Protein AF-A0A530L5S9-F1 (afdb_monomer)

pLDDT: mean 82.04, std 13.17, range [48.72, 95.69]

Secondary structure (DSSP, 8-state):
-HHHHHHHHHHHHHHHHHHHHHHHHHHTTTS---HHHHHHHHHHHHHHHHHHHHHHHHHHHHH---TTS-STT--

Solvent-accessible surface area (backbone atoms only — not comparable to full-atom values): 4285 Å² total; per-residue (Å²): 109,71,69,60,51,52,51,55,56,48,58,66,51,50,54,58,54,54,51,50,53,53,46,39,42,63,62,32,73,71,50,86,65,50,74,64,38,54,52,50,49,52,50,51,52,53,53,50,52,49,50,53,49,50,51,54,46,50,55,51,43,61,63,42,52,58,90,83,64,54,17,87,75,67,122

Sequence (75 aa):
MLGALGVVYGDIGTSPIYAFREALVASSGGEVANRGDILGVLSLIIWSLTIIVTIKYIMFVLRADNRGEGGVLSL

Foldseek 3Di:
DVVVVVVVVVVVPVVVVVVLVVQLCVQCVNDDRDPCSNVVSVVVVVVVVCVVCVVVCCCVQQVPQDVPQTGPPPD

Radius of gyration: 18.56 Å; Cα contacts (8 Å, |Δi|>4): 36; chains: 1; bounding box: 40×27×46 Å

Structure (mmCIF, N/CA/C/O backbone):
data_AF-A0A530L5S9-F1
#
_entry.id   AF-A0A530L5S9-F1
#
loop_
_atom_site.group_PDB
_atom_site.id
_atom_site.type_symbol
_atom_site.label_atom_id
_atom_site.label_alt_id
_atom_site.label_comp_id
_atom_site.label_asym_id
_atom_site.label_entity_id
_atom_site.label_seq_id
_atom_site.pdbx_PDB_ins_code
_atom_site.Cartn_x
_atom_site.Cartn_y
_atom_site.Cartn_z
_atom_site.occupancy
_atom_site.B_iso_or_equiv
_atom_site.auth_seq_id
_atom_site.auth_comp_id
_atom_site.auth_asym_id
_atom_site.auth_atom_id
_atom_site.pdbx_PDB_model_num
ATOM 1 N N . MET A 1 1 ? 8.286 14.979 21.580 1.00 62.94 1 MET A N 1
ATOM 2 C CA . MET A 1 1 ? 7.188 14.158 21.012 1.00 62.94 1 MET A CA 1
ATOM 3 C C . MET A 1 1 ? 7.126 14.210 19.485 1.00 62.94 1 MET A C 1
ATOM 5 O O . MET A 1 1 ? 7.076 13.146 18.890 1.00 62.94 1 MET A O 1
ATOM 9 N N . LEU A 1 2 ? 7.203 15.384 18.839 1.00 75.00 2 LEU A N 1
ATOM 10 C CA . LEU A 1 2 ? 7.154 15.504 17.365 1.00 75.00 2 LEU A CA 1
ATOM 11 C C . LEU A 1 2 ? 8.197 14.643 16.621 1.00 75.00 2 LEU A C 1
ATOM 13 O O . LEU A 1 2 ? 7.854 13.987 15.644 1.00 75.00 2 LEU A O 1
ATOM 17 N N . GLY A 1 3 ? 9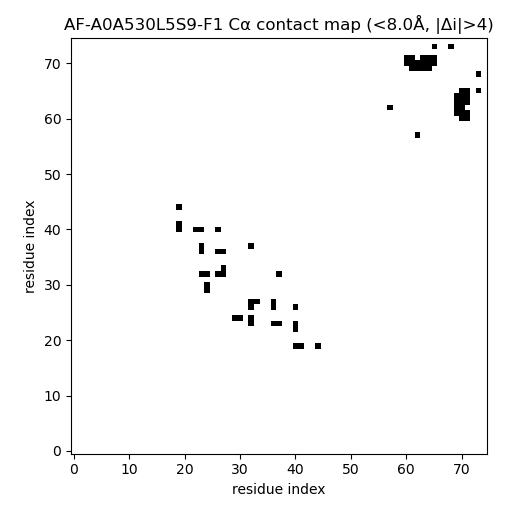.436 14.568 17.124 1.00 81.19 3 GLY A N 1
ATOM 18 C CA . GLY A 1 3 ? 10.480 13.721 16.529 1.00 81.19 3 GLY A CA 1
ATOM 19 C C . GLY A 1 3 ? 10.161 12.219 16.557 1.00 81.19 3 GLY A C 1
ATOM 20 O O . GLY A 1 3 ? 10.439 11.524 15.590 1.00 81.19 3 GLY A O 1
ATOM 21 N N . ALA A 1 4 ? 9.509 11.723 17.616 1.00 86.31 4 ALA A N 1
ATOM 22 C CA . ALA A 1 4 ? 9.119 10.313 17.710 1.00 86.31 4 ALA A CA 1
ATOM 23 C C . ALA A 1 4 ? 7.980 9.968 16.736 1.00 86.31 4 ALA A C 1
ATOM 25 O O . ALA A 1 4 ? 8.020 8.923 16.098 1.00 86.31 4 ALA A O 1
ATOM 26 N N . LEU A 1 5 ? 7.006 10.870 16.559 1.00 85.50 5 LEU A N 1
ATOM 27 C CA . LEU A 1 5 ? 5.959 10.708 15.544 1.00 85.50 5 LEU A CA 1
ATOM 28 C C . LEU A 1 5 ? 6.550 10.685 14.130 1.00 85.50 5 LEU A C 1
ATOM 30 O O . LEU A 1 5 ? 6.162 9.842 13.330 1.00 85.50 5 LEU A O 1
ATOM 34 N N . GLY A 1 6 ? 7.518 11.560 13.837 1.00 85.44 6 GLY A N 1
ATOM 35 C CA . GLY A 1 6 ? 8.205 11.583 12.542 1.00 85.44 6 GLY A CA 1
ATOM 36 C C . GLY A 1 6 ? 8.915 10.267 12.213 1.00 85.44 6 GLY A C 1
ATOM 37 O O . GLY A 1 6 ? 8.821 9.794 11.086 1.00 85.44 6 GLY A O 1
ATOM 38 N N . VAL A 1 7 ? 9.557 9.636 13.202 1.00 86.69 7 VAL A N 1
ATOM 39 C CA . VAL A 1 7 ? 10.192 8.318 13.027 1.00 86.69 7 VAL A CA 1
ATOM 40 C C . VAL A 1 7 ? 9.149 7.231 12.757 1.00 86.69 7 VAL A C 1
ATOM 42 O O . VAL A 1 7 ? 9.312 6.463 11.815 1.00 86.69 7 VAL A O 1
ATOM 45 N N . VAL A 1 8 ? 8.054 7.196 13.527 1.00 85.88 8 VAL A N 1
ATOM 46 C CA . VAL A 1 8 ? 6.995 6.181 13.372 1.00 85.88 8 VAL A CA 1
ATOM 47 C C . VAL A 1 8 ? 6.295 6.303 12.018 1.00 85.88 8 VAL A C 1
ATOM 49 O O . VAL A 1 8 ? 6.143 5.311 11.312 1.00 85.88 8 VAL A O 1
ATOM 52 N N . TYR A 1 9 ? 5.900 7.514 11.617 1.00 83.19 9 TYR A N 1
ATOM 53 C CA . TYR A 1 9 ? 5.287 7.726 10.303 1.00 83.19 9 TYR A CA 1
ATOM 54 C C . TYR A 1 9 ? 6.278 7.519 9.151 1.00 83.19 9 TYR A C 1
ATOM 56 O O . TYR A 1 9 ? 5.869 7.085 8.075 1.00 83.19 9 TYR A O 1
ATOM 64 N N . GLY A 1 10 ? 7.570 7.776 9.375 1.00 84.19 10 GLY A N 1
ATOM 65 C CA . GLY A 1 10 ? 8.629 7.453 8.422 1.00 84.19 10 GLY A CA 1
ATOM 66 C C . GLY A 1 10 ? 8.740 5.949 8.169 1.00 84.19 10 GLY 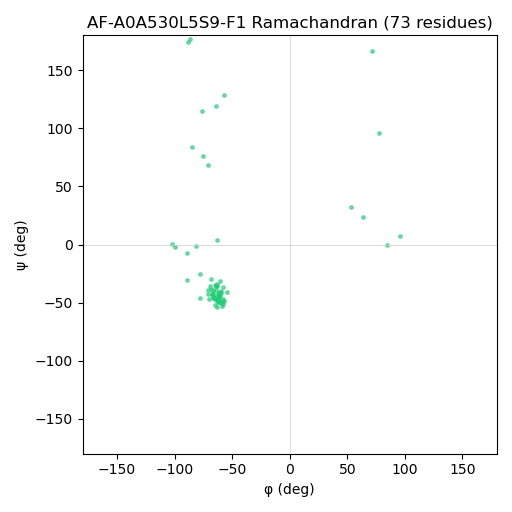A C 1
ATOM 67 O O . GLY A 1 10 ? 8.714 5.526 7.018 1.00 84.19 10 GLY A O 1
ATOM 68 N N . ASP A 1 11 ? 8.788 5.141 9.229 1.00 86.12 11 ASP A N 1
ATOM 69 C CA . ASP A 1 11 ? 8.898 3.676 9.144 1.00 86.12 11 ASP A CA 1
ATOM 70 C C . ASP A 1 11 ? 7.664 3.015 8.491 1.00 86.12 11 ASP A C 1
ATOM 72 O O . ASP A 1 11 ? 7.775 2.076 7.697 1.00 86.12 11 ASP A O 1
ATOM 76 N N . ILE A 1 12 ? 6.473 3.577 8.732 1.00 84.88 12 ILE A N 1
ATOM 77 C CA . ILE A 1 12 ? 5.230 3.157 8.061 1.00 84.88 12 ILE A CA 1
ATOM 78 C C . ILE A 1 12 ? 5.295 3.397 6.542 1.00 84.88 12 ILE A C 1
ATOM 80 O O . ILE A 1 12 ? 4.715 2.632 5.774 1.00 84.88 12 ILE A O 1
ATOM 84 N N . GLY A 1 13 ? 5.970 4.460 6.093 1.00 79.38 13 GLY A N 1
ATOM 85 C CA . GLY A 1 13 ? 6.016 4.853 4.681 1.00 79.38 13 GLY A CA 1
ATOM 86 C C . GLY A 1 13 ? 7.147 4.214 3.870 1.00 79.38 13 GLY A C 1
ATOM 87 O O . GLY A 1 13 ? 6.987 3.984 2.671 1.00 79.38 13 GLY A O 1
ATOM 88 N N . THR A 1 14 ? 8.284 3.901 4.494 1.00 86.31 14 THR A N 1
ATOM 89 C CA . THR A 1 14 ? 9.442 3.313 3.797 1.00 86.31 14 THR A CA 1
ATOM 90 C C . THR A 1 14 ? 9.160 1.894 3.315 1.00 86.31 14 THR A C 1
ATOM 92 O O . THR A 1 14 ? 9.550 1.534 2.204 1.00 86.31 14 THR A O 1
ATOM 95 N N . SER A 1 15 ? 8.440 1.099 4.106 1.00 86.06 15 SER A N 1
ATOM 96 C CA . SER A 1 15 ? 8.135 -0.299 3.791 1.00 86.06 15 SER A CA 1
ATOM 97 C C . SER A 1 15 ? 7.320 -0.470 2.490 1.00 86.06 15 SER A C 1
ATOM 99 O O . SER A 1 15 ? 7.758 -1.246 1.635 1.00 86.06 15 SER A O 1
ATOM 101 N N . PRO A 1 16 ? 6.226 0.284 2.236 1.00 85.00 16 PRO A N 1
ATOM 102 C CA . PRO A 1 16 ? 5.541 0.279 0.943 1.00 85.00 16 PRO A CA 1
ATOM 103 C C . PRO A 1 16 ? 6.421 0.676 -0.244 1.00 85.00 16 PRO A C 1
ATOM 105 O O . PRO A 1 16 ? 6.268 0.108 -1.321 1.00 85.00 16 PRO A O 1
ATOM 108 N N . ILE A 1 17 ? 7.342 1.631 -0.070 1.00 86.94 17 ILE A N 1
ATOM 109 C CA . ILE A 1 17 ? 8.197 2.111 -1.167 1.00 86.94 17 ILE A CA 1
ATOM 110 C C . ILE A 1 17 ? 9.174 1.017 -1.609 1.00 86.94 17 ILE A C 1
ATOM 112 O O . ILE A 1 17 ? 9.325 0.776 -2.808 1.00 86.94 17 ILE A O 1
ATOM 116 N N . TYR A 1 18 ? 9.796 0.314 -0.659 1.00 90.31 18 TYR A N 1
ATOM 117 C CA . TYR A 1 18 ? 10.651 -0.830 -0.983 1.00 90.31 18 TYR A CA 1
ATOM 118 C C . TYR A 1 18 ? 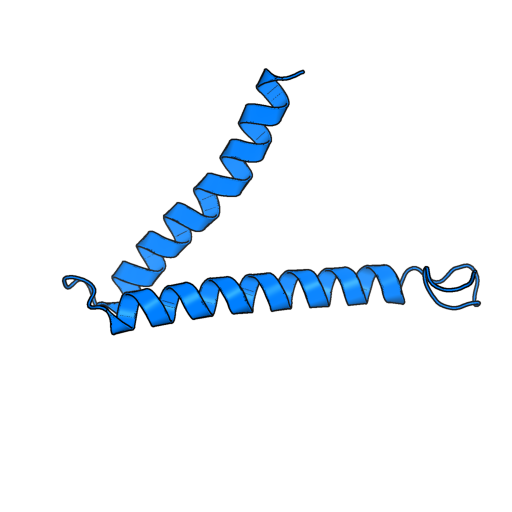9.846 -1.987 -1.575 1.00 90.31 18 TYR A C 1
ATOM 120 O O . TYR A 1 18 ? 10.247 -2.543 -2.594 1.00 90.31 18 TYR A O 1
ATOM 128 N N . ALA A 1 19 ? 8.682 -2.303 -1.001 1.00 90.56 19 ALA A N 1
ATOM 129 C CA . ALA A 1 19 ? 7.811 -3.352 -1.526 1.00 90.56 19 ALA A CA 1
ATOM 130 C C . ALA A 1 19 ? 7.359 -3.061 -2.968 1.00 90.56 19 ALA A C 1
ATOM 132 O O . ALA A 1 19 ? 7.387 -3.953 -3.810 1.00 90.56 19 ALA A O 1
ATOM 133 N N . PHE A 1 20 ? 7.001 -1.810 -3.274 1.00 91.19 20 PHE A N 1
ATOM 134 C CA . PHE A 1 20 ? 6.637 -1.379 -4.623 1.00 91.19 20 PHE A C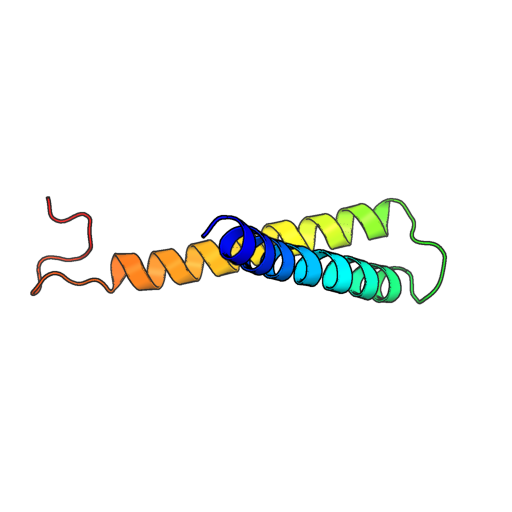A 1
ATOM 135 C C . PHE A 1 20 ? 7.803 -1.524 -5.604 1.00 91.19 20 PHE A C 1
ATOM 137 O O . PHE A 1 20 ? 7.613 -2.036 -6.705 1.00 91.19 20 PHE A O 1
ATOM 144 N N . ARG A 1 21 ? 9.014 -1.122 -5.198 1.00 90.12 21 ARG A N 1
ATOM 145 C CA . ARG A 1 21 ? 10.223 -1.265 -6.019 1.00 90.12 21 ARG A CA 1
ATOM 146 C C . ARG A 1 21 ? 10.502 -2.728 -6.358 1.00 90.12 21 ARG A C 1
ATOM 148 O O . ARG A 1 21 ? 10.697 -3.048 -7.525 1.00 90.12 21 ARG A O 1
ATOM 155 N N . GLU A 1 22 ? 10.512 -3.605 -5.360 1.00 92.50 22 GLU A N 1
ATOM 156 C CA . GLU A 1 22 ? 10.800 -5.027 -5.571 1.00 92.50 22 GLU A CA 1
ATOM 157 C C . GLU A 1 22 ? 9.699 -5.715 -6.386 1.00 92.50 22 GLU A C 1
ATOM 159 O O . GLU A 1 22 ? 9.994 -6.495 -7.290 1.00 92.50 22 GLU A O 1
ATOM 164 N N . ALA A 1 23 ? 8.430 -5.373 -6.146 1.00 92.19 23 ALA A N 1
ATOM 165 C CA . ALA A 1 23 ? 7.317 -5.886 -6.938 1.00 92.19 23 ALA A CA 1
ATOM 166 C C . ALA A 1 23 ? 7.378 -5.423 -8.403 1.00 92.19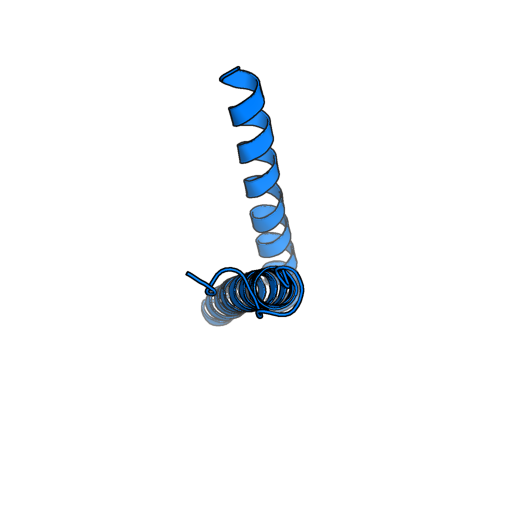 23 ALA A C 1
ATOM 168 O O . ALA A 1 23 ? 7.042 -6.196 -9.298 1.00 92.19 23 ALA A O 1
ATOM 169 N N . LEU A 1 24 ? 7.845 -4.198 -8.665 1.00 93.56 24 LEU A N 1
ATOM 170 C CA . LEU A 1 24 ? 8.073 -3.708 -10.026 1.00 93.56 24 LEU A CA 1
ATOM 171 C C . LEU A 1 24 ? 9.191 -4.461 -10.735 1.00 93.56 24 LEU A C 1
ATOM 173 O O . LEU A 1 24 ? 9.000 -4.862 -11.877 1.00 93.56 24 LEU A O 1
ATOM 177 N N . VAL A 1 25 ? 10.323 -4.681 -10.061 1.00 92.31 25 VAL A N 1
ATOM 178 C CA . VAL A 1 25 ? 11.441 -5.466 -10.611 1.00 92.31 25 VAL A CA 1
ATOM 179 C C . VAL A 1 25 ? 10.996 -6.896 -10.921 1.00 92.31 25 VAL A C 1
ATOM 181 O O . VAL A 1 25 ? 11.349 -7.440 -11.966 1.00 92.31 25 VAL A O 1
ATOM 184 N N . ALA A 1 26 ? 10.186 -7.493 -10.041 1.00 91.38 26 ALA A N 1
ATOM 185 C CA . ALA A 1 26 ? 9.612 -8.815 -10.260 1.00 91.38 26 ALA A CA 1
ATOM 186 C C . ALA A 1 26 ? 8.612 -8.839 -11.432 1.00 91.38 26 ALA A C 1
ATOM 188 O O . ALA A 1 26 ? 8.641 -9.776 -12.226 1.00 91.38 26 ALA A O 1
ATOM 189 N N . SER A 1 27 ? 7.754 -7.818 -11.565 1.00 91.25 27 SER A N 1
ATOM 190 C CA . SER A 1 27 ? 6.763 -7.716 -12.651 1.00 91.25 27 SER A CA 1
ATOM 191 C C . SER A 1 27 ? 7.419 -7.513 -14.014 1.00 91.25 27 SER A C 1
ATOM 193 O O . SER A 1 27 ? 7.024 -8.155 -14.981 1.00 91.25 27 SER A O 1
ATOM 195 N N . SER A 1 28 ? 8.439 -6.654 -14.091 1.00 91.12 28 SER A N 1
ATOM 196 C CA . SER A 1 28 ? 9.1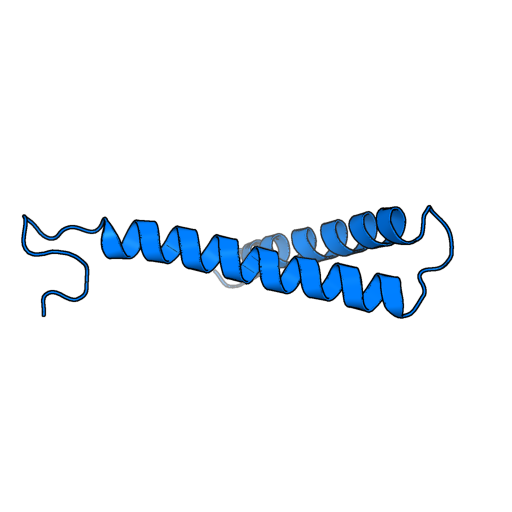20 -6.335 -15.348 1.00 91.12 28 SER A CA 1
ATOM 197 C C . SER A 1 28 ? 10.167 -7.374 -15.764 1.00 91.12 28 SER A C 1
ATOM 199 O O . SER A 1 28 ? 10.818 -7.207 -16.791 1.00 91.12 28 SER A O 1
ATOM 201 N N . GLY A 1 29 ? 10.388 -8.424 -14.963 1.00 87.50 29 GLY A N 1
ATOM 202 C CA . GLY A 1 29 ? 11.409 -9.440 -15.238 1.00 87.50 29 GLY A CA 1
ATOM 203 C C . GLY A 1 29 ? 12.842 -8.893 -15.231 1.00 87.50 29 GLY A C 1
ATOM 204 O O . GLY A 1 29 ? 13.722 -9.472 -15.863 1.00 87.50 29 GLY A O 1
ATOM 205 N N . GLY A 1 30 ? 13.082 -7.773 -14.542 1.00 78.94 30 GLY A N 1
ATOM 206 C CA . GLY A 1 30 ? 14.371 -7.075 -14.537 1.00 78.94 30 GLY A CA 1
ATOM 207 C C . GLY A 1 30 ? 14.587 -6.101 -15.702 1.00 78.94 30 GLY A C 1
ATOM 208 O O . GLY A 1 30 ? 15.621 -5.434 -15.736 1.00 78.94 30 GLY A O 1
ATOM 209 N N . GLU A 1 31 ? 13.628 -5.967 -16.621 1.00 84.31 31 GLU A N 1
ATOM 210 C CA . GLU A 1 31 ? 13.645 -4.939 -17.667 1.00 84.31 31 GLU A CA 1
ATOM 211 C C . GLU A 1 31 ? 13.027 -3.616 -17.178 1.00 84.31 31 GLU A C 1
ATOM 213 O O . GLU A 1 31 ? 12.540 -3.498 -16.047 1.00 84.31 31 GLU A O 1
ATOM 218 N N . VAL A 1 32 ? 13.051 -2.583 -18.026 1.00 87.44 32 VAL A N 1
ATOM 219 C CA . VAL A 1 32 ? 12.394 -1.303 -17.729 1.00 87.44 32 VAL A CA 1
ATOM 220 C C . VAL A 1 32 ? 10.886 -1.528 -17.625 1.00 87.44 32 VAL A C 1
ATOM 222 O O . VAL A 1 32 ? 10.249 -1.929 -18.596 1.00 87.44 32 VAL A O 1
ATOM 225 N N . ALA A 1 33 ? 10.317 -1.234 -16.453 1.00 90.06 33 ALA A N 1
ATOM 226 C CA . ALA A 1 33 ? 8.890 -1.397 -16.202 1.00 90.06 33 ALA A CA 1
ATOM 227 C C . ALA A 1 33 ? 8.048 -0.605 -17.209 1.00 90.06 33 ALA A C 1
ATOM 229 O O . ALA A 1 33 ? 8.238 0.600 -17.405 1.00 90.06 33 ALA A O 1
ATOM 230 N N . ASN A 1 34 ? 7.084 -1.286 -17.822 1.00 92.50 34 ASN A N 1
ATOM 231 C CA . ASN A 1 34 ? 6.123 -0.651 -18.706 1.00 92.50 34 ASN A CA 1
ATOM 232 C C . ASN A 1 34 ? 4.906 -0.146 -17.906 1.00 92.50 34 ASN A C 1
ATOM 234 O O . ASN A 1 34 ? 4.756 -0.368 -16.702 1.00 92.50 34 ASN A O 1
ATOM 238 N N . ARG A 1 35 ? 3.997 0.565 -18.579 1.00 93.69 35 ARG A N 1
ATOM 239 C CA . ARG A 1 35 ? 2.797 1.121 -17.933 1.00 93.69 35 ARG A CA 1
ATOM 240 C C . ARG A 1 35 ? 1.890 0.042 -17.322 1.00 93.69 35 ARG A C 1
ATOM 242 O O . ARG A 1 35 ? 1.225 0.319 -16.327 1.00 93.69 35 ARG A O 1
ATOM 249 N N . GLY A 1 36 ? 1.851 -1.149 -17.915 1.00 93.94 36 GLY A N 1
ATOM 250 C CA . GLY A 1 36 ? 1.091 -2.291 -17.414 1.00 93.94 36 GLY A CA 1
ATOM 251 C C . GLY A 1 36 ? 1.637 -2.797 -16.083 1.00 93.94 36 GLY A C 1
ATOM 252 O O . GLY A 1 36 ? 0.860 -2.946 -15.145 1.00 93.94 36 GLY A O 1
ATOM 253 N N . ASP A 1 37 ? 2.959 -2.947 -15.969 1.00 93.25 37 ASP A N 1
ATOM 254 C CA . ASP A 1 37 ? 3.631 -3.355 -14.725 1.00 93.25 37 ASP A CA 1
ATOM 255 C C . ASP A 1 37 ? 3.321 -2.387 -13.581 1.00 93.25 37 ASP A C 1
ATOM 257 O O . ASP A 1 37 ? 2.915 -2.786 -12.491 1.00 93.25 37 ASP A O 1
ATOM 261 N N . ILE A 1 38 ? 3.436 -1.084 -13.854 1.00 93.25 38 ILE A N 1
ATOM 262 C CA . ILE A 1 38 ? 3.184 -0.027 -12.868 1.00 93.25 38 ILE A CA 1
ATOM 263 C C . ILE A 1 38 ? 1.743 -0.068 -12.367 1.00 93.25 38 ILE A C 1
ATOM 265 O O . ILE A 1 38 ? 1.509 -0.049 -11.158 1.00 93.25 38 ILE A O 1
ATOM 269 N N . LEU A 1 39 ? 0.771 -0.133 -13.279 1.00 95.62 39 LEU A N 1
ATOM 270 C CA . LEU A 1 39 ? -0.641 -0.169 -12.901 1.00 95.62 39 LEU A CA 1
ATOM 271 C C . LEU A 1 39 ? -1.015 -1.488 -12.213 1.00 95.62 39 LEU A C 1
ATOM 273 O O . LEU A 1 39 ? -1.806 -1.469 -11.270 1.00 95.62 39 LEU A O 1
ATOM 277 N N . GLY A 1 40 ? -0.428 -2.607 -12.641 1.00 95.06 40 GLY A N 1
ATOM 278 C CA . GLY A 1 40 ? -0.629 -3.922 -12.039 1.00 95.06 40 GLY A CA 1
ATOM 279 C C . GLY A 1 40 ? -0.142 -3.966 -10.594 1.00 95.06 40 GLY A C 1
ATOM 280 O O . GLY A 1 40 ? -0.923 -4.259 -9.688 1.00 95.06 40 GLY A O 1
ATOM 281 N N . VAL A 1 41 ? 1.117 -3.589 -10.356 1.00 94.81 41 VAL A N 1
ATOM 282 C CA . VAL A 1 41 ? 1.696 -3.547 -9.006 1.00 94.81 41 VAL A CA 1
ATOM 283 C C . VAL A 1 41 ? 0.942 -2.555 -8.115 1.00 94.81 41 VAL A C 1
ATOM 285 O O . VAL A 1 41 ? 0.614 -2.882 -6.975 1.00 94.81 41 VAL A O 1
ATOM 288 N N . LEU A 1 42 ? 0.610 -1.363 -8.624 1.00 93.50 42 LEU A N 1
ATOM 289 C CA . LEU A 1 42 ? -0.139 -0.369 -7.852 1.00 93.50 42 LEU A CA 1
ATOM 290 C C . LEU A 1 42 ? -1.525 -0.892 -7.446 1.00 93.50 42 LEU A C 1
ATOM 292 O O . LEU A 1 42 ? -1.935 -0.728 -6.297 1.00 93.50 42 LEU A O 1
ATOM 296 N N . SER A 1 43 ? -2.229 -1.558 -8.366 1.00 95.69 43 SER A N 1
ATOM 297 C CA . SER A 1 43 ? -3.526 -2.176 -8.085 1.00 95.69 43 SER A CA 1
ATOM 298 C C . SER A 1 43 ? -3.414 -3.262 -7.014 1.00 95.69 43 SER A C 1
ATOM 300 O O . SER A 1 43 ? -4.216 -3.276 -6.079 1.00 95.69 43 SER A O 1
ATOM 302 N N . LEU A 1 44 ? -2.390 -4.120 -7.094 1.00 94.75 44 LEU A N 1
ATOM 303 C CA . LEU A 1 44 ? -2.138 -5.166 -6.101 1.00 94.75 44 LEU A CA 1
ATOM 304 C C . LEU A 1 44 ? -1.879 -4.593 -4.707 1.00 94.75 44 LEU A C 1
ATOM 306 O O . LEU A 1 44 ? -2.433 -5.103 -3.735 1.00 94.75 44 LEU A O 1
ATOM 310 N N . ILE A 1 45 ? -1.085 -3.525 -4.593 1.00 92.50 45 ILE A N 1
ATOM 311 C CA . ILE A 1 45 ? -0.834 -2.871 -3.301 1.00 92.50 45 ILE A CA 1
ATOM 312 C C . ILE A 1 45 ? -2.131 -2.311 -2.720 1.00 92.50 45 ILE A C 1
ATOM 314 O O . ILE A 1 45 ? -2.425 -2.559 -1.551 1.00 92.50 45 ILE A O 1
ATOM 318 N N . ILE A 1 46 ? -2.922 -1.594 -3.525 1.00 92.69 46 ILE A N 1
ATOM 319 C CA . ILE A 1 46 ? -4.193 -1.013 -3.073 1.00 92.69 46 ILE A CA 1
ATOM 320 C C . ILE A 1 46 ? -5.130 -2.115 -2.576 1.00 92.69 46 ILE A C 1
ATOM 322 O O . ILE A 1 46 ? -5.586 -2.058 -1.436 1.00 92.69 46 ILE A O 1
ATOM 326 N N . TRP A 1 47 ? -5.369 -3.149 -3.387 1.00 95.69 47 TRP A N 1
ATOM 327 C CA . TRP A 1 47 ? -6.270 -4.238 -3.014 1.00 95.69 47 TRP A CA 1
ATOM 328 C C . TRP A 1 47 ? -5.770 -5.037 -1.814 1.00 95.69 47 TRP A C 1
ATOM 330 O O . TRP A 1 47 ? -6.568 -5.379 -0.945 1.00 95.69 47 TRP A O 1
ATOM 340 N N . SER A 1 48 ? -4.464 -5.290 -1.718 1.00 91.50 48 SER A N 1
ATOM 341 C CA . SER A 1 48 ? -3.867 -5.974 -0.569 1.00 91.50 48 SER A CA 1
ATOM 342 C C . 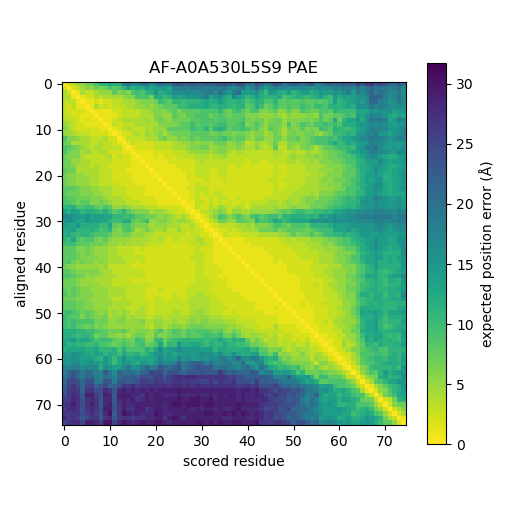SER A 1 48 ? -4.074 -5.180 0.721 1.00 91.50 48 SER A C 1
ATOM 344 O O . SER A 1 48 ? -4.577 -5.725 1.703 1.00 91.50 48 SER A O 1
ATOM 346 N N . LEU A 1 49 ? -3.786 -3.873 0.716 1.00 90.12 49 LEU A N 1
ATOM 347 C CA . LEU A 1 49 ? -4.001 -3.013 1.882 1.00 90.12 49 LEU A CA 1
ATOM 348 C C . LEU A 1 49 ? -5.480 -2.935 2.262 1.00 90.12 49 LEU A C 1
ATOM 350 O O . LEU A 1 49 ? -5.804 -3.091 3.438 1.00 90.12 49 LEU A O 1
ATOM 354 N N . THR A 1 50 ? -6.378 -2.754 1.288 1.00 91.75 50 THR A N 1
ATOM 355 C CA . THR A 1 50 ? -7.825 -2.760 1.533 1.00 91.75 50 THR A CA 1
ATOM 356 C C . THR A 1 50 ? -8.257 -4.073 2.171 1.00 91.75 50 THR A C 1
ATOM 358 O O . THR A 1 50 ? -8.868 -4.048 3.230 1.00 91.75 50 THR A O 1
ATOM 361 N N . ILE A 1 51 ? -7.893 -5.222 1.598 1.00 93.19 51 ILE A N 1
ATOM 362 C CA . ILE A 1 51 ? -8.292 -6.535 2.116 1.00 93.19 51 ILE A CA 1
ATOM 363 C C . ILE A 1 51 ? -7.715 -6.778 3.514 1.00 93.19 51 ILE A C 1
ATOM 365 O O . ILE A 1 51 ? -8.457 -7.170 4.411 1.00 93.19 51 ILE A O 1
ATOM 369 N N . ILE A 1 52 ? -6.424 -6.521 3.737 1.00 89.19 52 ILE A N 1
ATOM 370 C CA . ILE A 1 52 ? -5.772 -6.745 5.036 1.00 89.19 52 ILE A CA 1
ATOM 371 C C . ILE A 1 52 ? -6.407 -5.868 6.115 1.00 89.19 52 ILE A C 1
ATOM 373 O O . ILE A 1 52 ? -6.734 -6.363 7.195 1.00 89.19 52 ILE A O 1
ATOM 377 N N . VAL A 1 53 ? -6.602 -4.576 5.834 1.00 88.25 53 VAL A N 1
ATOM 378 C CA . VAL A 1 53 ? -7.235 -3.644 6.771 1.00 88.25 53 VAL A CA 1
ATOM 379 C C . VAL A 1 53 ? -8.682 -4.057 7.002 1.00 88.25 53 VAL A C 1
ATOM 381 O O . VAL A 1 53 ? -9.065 -4.271 8.146 1.00 88.25 53 VAL A O 1
ATOM 384 N N . THR A 1 54 ? -9.475 -4.261 5.954 1.00 87.81 54 THR A N 1
ATOM 385 C CA . THR A 1 54 ? -10.880 -4.655 6.077 1.00 87.81 54 THR A CA 1
ATOM 386 C C . THR A 1 54 ? -11.033 -5.953 6.861 1.00 87.81 54 THR A C 1
ATOM 388 O O . THR A 1 54 ? -11.798 -5.972 7.816 1.00 87.81 54 THR A O 1
ATOM 391 N N . ILE A 1 55 ? -10.275 -7.009 6.555 1.00 87.31 55 ILE A N 1
ATOM 392 C CA . ILE A 1 55 ? -10.339 -8.271 7.305 1.00 87.31 55 ILE A CA 1
ATOM 393 C C . ILE A 1 55 ? -9.926 -8.054 8.759 1.00 87.31 55 ILE A C 1
ATOM 395 O O . ILE A 1 55 ? -10.634 -8.493 9.659 1.00 87.31 55 ILE A O 1
ATOM 399 N N . LYS A 1 56 ? -8.810 -7.365 9.021 1.00 81.75 56 LYS A N 1
ATOM 400 C CA . LYS A 1 56 ? -8.333 -7.127 10.390 1.00 81.75 56 LYS A CA 1
ATOM 401 C C . LYS A 1 56 ? -9.353 -6.338 11.209 1.00 81.75 56 LYS A C 1
ATOM 403 O O . LYS A 1 56 ? -9.621 -6.703 12.350 1.00 81.75 56 LYS A O 1
ATOM 408 N N . TYR A 1 57 ? -9.926 -5.286 10.629 1.00 77.50 57 TYR A N 1
ATOM 409 C CA . TYR A 1 57 ? -10.925 -4.451 11.287 1.00 77.50 57 TYR A CA 1
ATOM 410 C C . TYR A 1 57 ? -12.244 -5.190 11.462 1.00 77.50 57 TYR A C 1
ATOM 412 O O . TYR A 1 57 ? -12.755 -5.197 12.568 1.00 77.50 57 TYR A O 1
ATOM 420 N N . ILE A 1 58 ? -12.761 -5.873 10.441 1.00 80.12 58 ILE A N 1
ATOM 421 C CA . ILE A 1 58 ? -13.972 -6.695 10.557 1.00 80.12 58 ILE A CA 1
ATOM 422 C C . ILE A 1 58 ? -13.780 -7.755 11.640 1.00 80.12 58 ILE A C 1
ATOM 424 O O . ILE A 1 58 ? -14.605 -7.866 12.536 1.00 80.12 58 ILE A O 1
ATOM 428 N N . MET A 1 59 ? -12.670 -8.491 11.625 1.00 77.06 59 MET A N 1
ATOM 429 C CA . MET A 1 59 ? -12.400 -9.514 12.634 1.00 77.06 59 MET A CA 1
ATOM 430 C C . MET A 1 59 ? -12.254 -8.925 14.035 1.00 77.06 59 MET A C 1
ATOM 432 O O . MET A 1 59 ? -12.671 -9.571 14.986 1.00 77.06 59 MET A O 1
ATOM 436 N N . PHE A 1 60 ? -11.681 -7.730 14.191 1.00 73.50 60 PHE A N 1
ATOM 437 C CA . PHE A 1 60 ? -11.521 -7.095 15.500 1.00 73.50 60 PHE A CA 1
ATOM 438 C C . PHE A 1 60 ? -12.826 -6.466 16.010 1.00 73.50 60 PHE A C 1
ATOM 440 O O . PHE A 1 60 ? -13.202 -6.682 17.152 1.00 73.50 60 PHE A O 1
ATOM 447 N N . VAL A 1 61 ? -13.541 -5.732 15.157 1.00 68.69 61 VAL A N 1
ATOM 448 C CA . VAL A 1 61 ? -14.799 -5.030 15.460 1.00 68.69 61 VAL A CA 1
ATOM 449 C C . VAL A 1 61 ? -15.945 -6.020 15.658 1.00 68.69 61 VAL A C 1
ATOM 451 O O . VAL A 1 61 ? -16.715 -5.872 16.601 1.00 68.69 61 VAL A O 1
ATOM 454 N N . LEU A 1 62 ? -16.050 -7.055 14.818 1.00 64.44 62 LEU A N 1
ATOM 455 C CA . LEU A 1 62 ? -17.099 -8.070 14.953 1.00 64.44 62 LEU A CA 1
ATOM 456 C C . LEU A 1 62 ? -16.805 -9.090 16.060 1.00 64.44 62 LEU A C 1
ATOM 458 O O . LEU A 1 62 ? -17.747 -9.659 16.599 1.00 64.44 62 LEU A O 1
ATOM 462 N N . ARG A 1 63 ? -15.534 -9.331 16.427 1.00 62.12 63 ARG A N 1
ATOM 463 C CA . ARG A 1 63 ? -15.191 -10.161 17.604 1.00 62.12 63 ARG A CA 1
ATOM 464 C C . ARG A 1 63 ? -15.073 -9.380 18.905 1.00 62.12 63 ARG A C 1
ATOM 466 O O . ARG A 1 63 ? -14.904 -10.011 19.947 1.00 62.12 63 ARG A O 1
ATOM 473 N N . ALA A 1 64 ? -15.132 -8.051 18.875 1.00 61.09 64 ALA A N 1
ATOM 474 C CA . ALA A 1 64 ? -15.283 -7.236 20.074 1.00 61.09 64 ALA A CA 1
ATOM 475 C C . ALA A 1 64 ? -16.711 -7.418 20.602 1.00 61.09 64 ALA A C 1
ATOM 477 O O . ALA A 1 64 ? -17.563 -6.544 20.493 1.00 61.09 64 ALA A O 1
ATOM 478 N N . ASP A 1 65 ? -16.982 -8.620 21.095 1.00 58.62 65 ASP A N 1
ATOM 479 C CA . ASP A 1 65 ? -18.268 -9.024 21.617 1.00 58.62 65 ASP A CA 1
ATOM 480 C C . ASP A 1 65 ? -18.439 -8.399 23.005 1.00 58.62 65 ASP A C 1
ATOM 482 O O . ASP A 1 65 ? -17.669 -8.666 23.934 1.00 58.62 65 ASP A O 1
ATOM 486 N N . ASN A 1 66 ? -19.413 -7.503 23.142 1.00 58.19 66 ASN A N 1
ATOM 487 C CA . ASN A 1 66 ? -19.689 -6.822 24.395 1.00 58.19 66 ASN A CA 1
ATOM 488 C C . ASN A 1 66 ? -20.611 -7.698 25.249 1.00 58.19 66 ASN A C 1
ATOM 490 O O . ASN A 1 66 ? -21.827 -7.557 25.212 1.00 58.19 66 ASN A O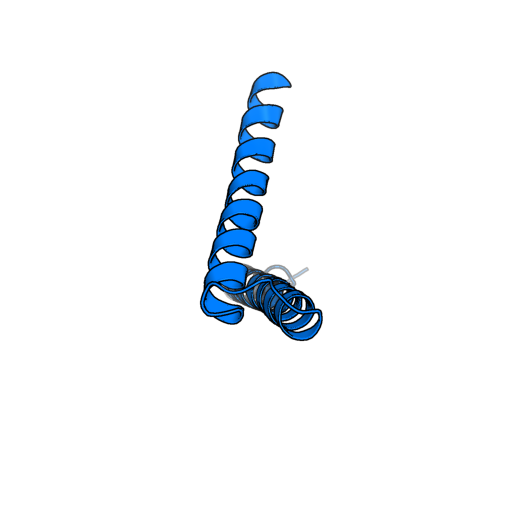 1
ATOM 494 N N . ARG A 1 67 ? -20.034 -8.649 25.994 1.00 59.88 67 ARG A N 1
ATOM 495 C CA . ARG A 1 67 ? -20.763 -9.496 26.964 1.00 59.88 67 ARG A CA 1
ATOM 496 C C . ARG A 1 67 ? -22.003 -10.223 26.391 1.00 59.88 67 ARG A C 1
ATOM 498 O O . ARG A 1 67 ? -22.945 -10.475 27.135 1.00 59.88 67 ARG A O 1
ATOM 505 N N . GLY A 1 68 ? -21.979 -10.607 25.112 1.00 60.69 68 GLY A N 1
ATOM 506 C CA . GLY A 1 68 ? -23.057 -11.365 24.462 1.00 60.69 68 GLY A CA 1
ATOM 507 C C . GLY A 1 68 ? -24.081 -10.529 23.686 1.00 60.69 68 GLY A C 1
ATOM 508 O O . GLY A 1 68 ? -25.067 -11.097 23.225 1.00 60.69 68 GLY A O 1
ATOM 509 N N . GLU A 1 69 ? -23.858 -9.221 23.514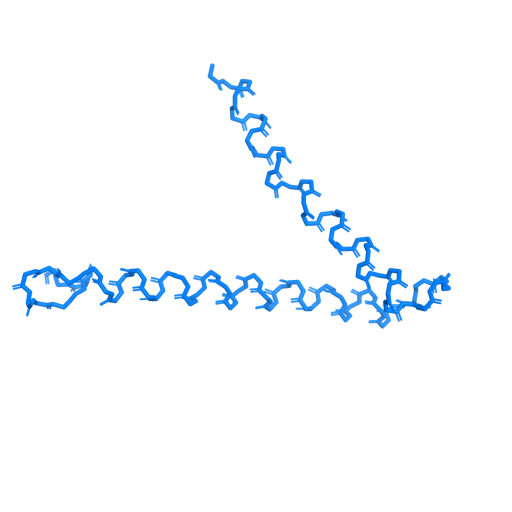 1.00 63.84 69 GLU A N 1
ATOM 510 C CA . GLU A 1 69 ? -24.733 -8.346 22.712 1.00 63.84 69 GLU A CA 1
ATOM 511 C C . GLU A 1 69 ? -24.213 -8.055 21.290 1.00 63.84 69 GLU A C 1
ATOM 513 O O . GLU A 1 69 ? -24.921 -7.440 20.498 1.00 63.84 69 GLU A O 1
ATOM 518 N N . GLY A 1 70 ? -23.035 -8.564 20.907 1.00 56.12 70 GLY A N 1
ATOM 519 C CA . GLY A 1 70 ? -22.548 -8.505 19.529 1.00 56.12 70 GLY A CA 1
ATOM 520 C C . GLY A 1 70 ? -21.983 -7.145 19.111 1.00 56.12 70 GLY A C 1
ATOM 521 O O . GLY A 1 70 ? -22.686 -6.285 18.590 1.00 56.12 70 GLY A O 1
ATOM 522 N N . GLY A 1 71 ? -20.658 -7.013 19.202 1.00 63.44 71 GLY A N 1
ATOM 523 C CA . GLY A 1 71 ? -19.895 -5.998 18.473 1.00 63.44 71 GLY A CA 1
ATOM 524 C C . GLY A 1 71 ? -20.057 -4.550 18.950 1.00 63.44 71 GLY A C 1
ATOM 525 O O . GLY A 1 71 ? -20.987 -4.164 19.646 1.00 63.44 71 GLY A O 1
ATOM 526 N N . VAL A 1 72 ? -19.152 -3.694 18.476 1.00 53.56 72 VAL A N 1
ATOM 527 C CA . VAL A 1 72 ? -19.081 -2.237 18.748 1.00 53.56 72 VAL A CA 1
ATOM 528 C C . VAL A 1 72 ? -20.297 -1.430 18.235 1.00 53.56 72 VAL A C 1
ATOM 530 O O . VAL A 1 72 ? -20.302 -0.205 18.317 1.00 53.56 72 VAL A O 1
ATOM 533 N N . LEU A 1 73 ? -21.303 -2.112 17.677 1.00 52.44 73 LEU A N 1
ATOM 534 C CA . LEU A 1 73 ? -22.572 -1.573 17.182 1.00 52.44 73 LEU A CA 1
ATOM 535 C C . LEU A 1 73 ? -23.747 -1.814 18.150 1.00 52.44 73 LEU A C 1
ATOM 537 O O . LEU A 1 73 ? -24.851 -1.377 17.836 1.00 52.44 73 LEU A O 1
ATOM 541 N N . SER A 1 74 ? -23.536 -2.457 19.309 1.00 48.72 74 SER A N 1
ATOM 542 C CA . SER A 1 74 ? -24.537 -2.497 20.385 1.00 48.72 74 SER A CA 1
ATOM 543 C C . SER A 1 74 ? -24.566 -1.141 21.113 1.00 48.72 74 SER A C 1
ATOM 545 O O . SER A 1 74 ? -23.962 -0.968 22.177 1.00 48.72 74 SER A O 1
ATOM 547 N N . LEU A 1 75 ? -25.181 -0.139 20.487 1.00 49.62 75 LEU A N 1
ATOM 548 C CA . LEU A 1 75 ? -25.532 1.133 21.119 1.00 49.62 75 LEU A CA 1
ATOM 549 C C . LEU A 1 75 ? -27.032 1.163 21.409 1.00 49.62 75 LEU A C 1
ATOM 551 O O . LEU A 1 75 ? -27.793 0.652 20.555 1.00 49.62 75 LEU A O 1
#

Mean predicted aligned error: 9.37 Å